Protein AF-A0AAW2CES1-F1 (afdb_monomer_lite)

Structure (mmCIF, N/CA/C/O backbone):
data_AF-A0AAW2CES1-F1
#
_entry.id   AF-A0AAW2CES1-F1
#
loop_
_atom_site.group_PDB
_atom_site.id
_atom_site.type_symbol
_atom_site.label_atom_id
_atom_site.label_alt_id
_atom_site.label_comp_id
_atom_site.label_asym_id
_atom_site.label_entity_id
_atom_site.label_seq_id
_atom_site.pdbx_PDB_ins_code
_atom_site.Cartn_x
_atom_site.Cartn_y
_atom_site.Cartn_z
_atom_site.occupancy
_atom_site.B_iso_or_equiv
_atom_site.auth_seq_id
_atom_site.auth_comp_id
_atom_site.auth_asym_id
_atom_site.auth_atom_id
_atom_site.pdbx_PDB_model_num
ATOM 1 N N . MET A 1 1 ? 0.140 12.835 -10.790 1.00 62.53 1 MET A N 1
ATOM 2 C CA . MET A 1 1 ? 0.140 11.503 -11.432 1.00 62.53 1 MET A CA 1
ATOM 3 C C . MET A 1 1 ? -1.268 10.937 -11.289 1.00 62.53 1 MET A C 1
ATOM 5 O O . MET A 1 1 ? -1.866 11.161 -10.243 1.00 62.53 1 MET A O 1
ATOM 9 N N . SER A 1 2 ? -1.849 10.349 -12.336 1.00 81.38 2 SER A N 1
ATOM 10 C CA . SER A 1 2 ? -3.253 9.909 -12.323 1.00 81.38 2 SER A CA 1
ATOM 11 C C . SER A 1 2 ? -3.355 8.472 -11.814 1.00 81.38 2 SER A C 1
ATOM 13 O O . SER A 1 2 ? -2.723 7.593 -12.393 1.00 81.38 2 SER A O 1
ATOM 15 N N . GLN A 1 3 ? -4.196 8.213 -10.804 1.00 78.56 3 GLN A N 1
ATOM 16 C CA . GLN A 1 3 ? -4.474 6.849 -10.311 1.00 78.56 3 GLN A CA 1
ATOM 17 C C . GLN A 1 3 ? -5.084 5.939 -11.394 1.00 78.56 3 GLN A C 1
ATOM 19 O O . GLN A 1 3 ? -5.048 4.720 -11.281 1.00 78.56 3 GLN A O 1
ATOM 24 N N . LYS A 1 4 ? -5.590 6.513 -12.496 1.00 80.94 4 LYS A N 1
ATOM 25 C CA . LYS A 1 4 ? -6.033 5.745 -13.670 1.00 80.94 4 LYS A CA 1
ATOM 26 C C . LYS A 1 4 ? -4.883 5.080 -14.427 1.00 80.94 4 LYS A C 1
ATOM 28 O O . LYS A 1 4 ? -5.121 4.130 -15.158 1.00 80.94 4 LYS A O 1
ATOM 33 N N . ILE A 1 5 ? -3.667 5.606 -14.293 1.00 81.94 5 ILE A N 1
ATOM 34 C CA . ILE A 1 5 ? -2.513 5.206 -15.105 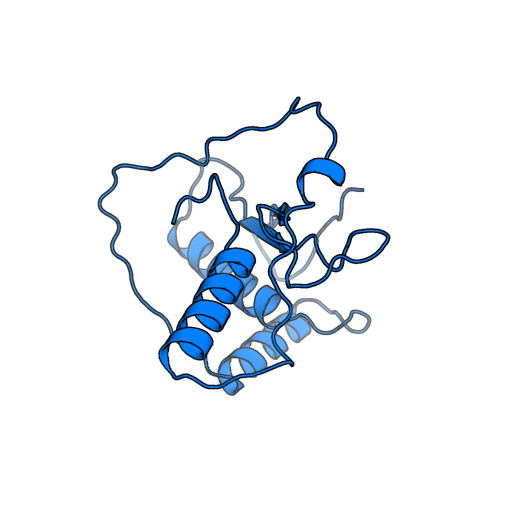1.00 81.94 5 ILE A CA 1
ATOM 35 C C . ILE A 1 5 ? -1.593 4.270 -14.323 1.00 81.94 5 ILE A C 1
ATOM 37 O O . ILE A 1 5 ? -1.067 3.321 -14.895 1.00 81.94 5 ILE A O 1
ATOM 41 N N . ALA A 1 6 ? -1.381 4.532 -13.034 1.00 88.62 6 ALA A N 1
ATOM 42 C CA . ALA A 1 6 ? -0.406 3.790 -12.251 1.00 88.62 6 ALA A CA 1
ATOM 43 C C . ALA A 1 6 ? -0.724 3.806 -10.754 1.00 88.62 6 ALA A C 1
ATOM 45 O O . ALA A 1 6 ? -1.205 4.808 -10.212 1.00 88.62 6 ALA A O 1
ATOM 46 N N . ASP A 1 7 ? -0.383 2.697 -10.096 1.00 90.44 7 ASP A N 1
ATOM 47 C CA . ASP A 1 7 ? -0.458 2.562 -8.649 1.00 90.44 7 ASP A CA 1
ATOM 48 C C . ASP A 1 7 ? 0.698 3.292 -7.942 1.00 90.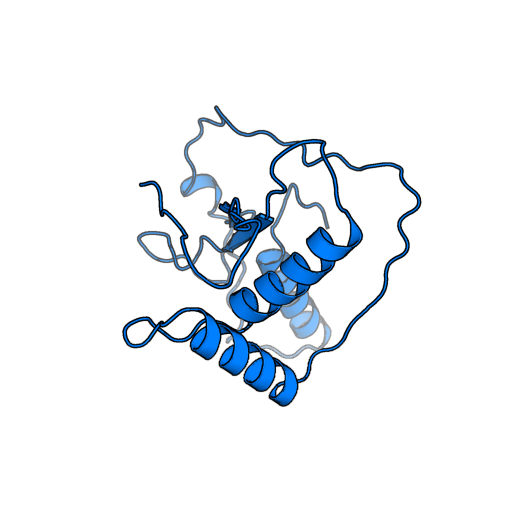44 7 ASP A C 1
ATOM 50 O O . ASP A 1 7 ? 1.619 3.839 -8.561 1.00 90.44 7 ASP A O 1
ATOM 54 N N . ALA A 1 8 ? 0.649 3.318 -6.608 1.00 91.06 8 ALA A N 1
ATOM 55 C CA . ALA A 1 8 ? 1.663 3.989 -5.800 1.00 91.06 8 ALA A CA 1
ATOM 56 C C . ALA A 1 8 ? 3.070 3.407 -6.017 1.00 91.06 8 ALA A C 1
ATOM 58 O O . ALA A 1 8 ? 4.040 4.161 -6.052 1.00 91.06 8 ALA A O 1
ATOM 59 N N . LEU A 1 9 ? 3.199 2.087 -6.202 1.00 91.75 9 LEU A N 1
ATOM 60 C CA . LEU A 1 9 ? 4.503 1.462 -6.425 1.00 91.75 9 LEU A CA 1
ATOM 61 C C . LEU A 1 9 ? 5.110 1.914 -7.759 1.00 91.75 9 LEU A C 1
ATOM 63 O O . LEU A 1 9 ? 6.267 2.325 -7.791 1.00 91.75 9 LEU A O 1
ATOM 67 N N . SER A 1 10 ? 4.314 1.932 -8.830 1.00 91.88 10 SER A N 1
ATOM 68 C CA . SER A 1 10 ? 4.725 2.435 -10.148 1.00 91.88 10 SER A CA 1
ATOM 69 C C . SER A 1 10 ? 5.161 3.901 -10.091 1.00 91.88 10 SER A C 1
ATOM 71 O O . SER A 1 10 ? 6.137 4.290 -10.733 1.00 91.88 10 SER A O 1
ATOM 73 N N . PHE A 1 11 ? 4.480 4.720 -9.282 1.00 91.88 11 PHE A N 1
ATOM 74 C CA . PHE A 1 11 ? 4.892 6.103 -9.040 1.00 91.88 11 PHE A CA 1
ATOM 75 C C . PHE A 1 11 ? 6.269 6.195 -8.374 1.00 91.88 11 PHE A C 1
ATOM 77 O O . PHE A 1 11 ? 7.105 6.988 -8.805 1.00 91.88 11 PHE A O 1
ATOM 84 N N . PHE A 1 12 ? 6.527 5.384 -7.344 1.00 91.06 12 PHE A N 1
ATOM 85 C CA . PHE A 1 12 ? 7.826 5.368 -6.671 1.00 91.06 12 PHE A CA 1
ATOM 86 C C . PHE A 1 12 ? 8.947 4.868 -7.581 1.00 91.06 12 PHE A C 1
ATOM 88 O O . PHE A 1 12 ? 10.036 5.439 -7.558 1.00 91.06 12 PHE A O 1
ATOM 95 N N . VAL A 1 13 ? 8.679 3.863 -8.419 1.00 90.81 13 VAL A N 1
ATOM 96 C CA . VAL A 1 13 ? 9.625 3.402 -9.447 1.00 90.81 13 VAL A CA 1
ATOM 97 C C . VAL A 1 13 ? 9.965 4.544 -10.405 1.00 90.81 13 VAL A C 1
ATOM 99 O O . VAL A 1 13 ? 11.143 4.824 -10.623 1.00 90.81 13 VAL A O 1
ATOM 102 N N . PHE A 1 14 ? 8.960 5.271 -10.900 1.00 90.62 14 PHE A N 1
ATOM 103 C CA . PHE A 1 14 ? 9.179 6.451 -11.739 1.00 90.62 14 PHE A CA 1
ATOM 104 C C . PHE A 1 14 ? 10.035 7.515 -11.037 1.00 90.62 14 PHE A C 1
ATOM 106 O O . PHE A 1 14 ? 11.005 7.995 -11.620 1.00 90.62 14 PHE A O 1
ATOM 113 N N . LEU A 1 15 ? 9.719 7.866 -9.785 1.00 91.56 15 LEU A N 1
ATOM 114 C CA . LEU A 1 15 ? 10.498 8.847 -9.022 1.00 91.56 15 LEU A CA 1
ATOM 115 C C . LEU A 1 15 ? 11.947 8.399 -8.814 1.00 91.56 15 LEU A C 1
ATOM 117 O O . LEU A 1 15 ? 12.853 9.224 -8.912 1.00 91.56 15 LEU A O 1
ATOM 121 N N . LYS A 1 16 ? 12.167 7.106 -8.553 1.00 89.56 16 LYS A N 1
ATOM 122 C CA . LYS A 1 16 ? 13.506 6.530 -8.399 1.00 89.56 16 LYS A CA 1
ATOM 123 C C . LYS A 1 16 ? 14.311 6.677 -9.692 1.00 89.56 16 LYS A C 1
ATOM 125 O O . LYS A 1 16 ? 15.420 7.200 -9.650 1.00 89.56 16 LYS A O 1
ATOM 130 N N . ILE A 1 17 ? 13.736 6.282 -10.831 1.00 89.25 17 ILE A N 1
ATOM 131 C CA . ILE A 1 17 ? 14.374 6.411 -12.152 1.00 89.25 17 ILE A CA 1
ATOM 132 C C . ILE A 1 17 ? 14.665 7.878 -12.467 1.00 89.25 17 ILE A C 1
ATOM 134 O O . ILE A 1 17 ? 15.766 8.214 -12.902 1.00 89.25 17 ILE A O 1
ATOM 138 N N . TRP A 1 18 ? 13.691 8.758 -12.226 1.00 90.88 18 TRP A N 1
ATOM 139 C CA . TRP A 1 18 ? 13.841 10.188 -12.465 1.00 90.88 18 TRP A CA 1
ATOM 140 C C . TRP A 1 18 ? 14.993 10.771 -11.647 1.00 90.88 18 TRP A C 1
ATOM 142 O O . TRP A 1 18 ? 15.874 11.402 -12.223 1.00 90.88 18 TRP A O 1
ATOM 152 N N . ALA A 1 19 ? 15.042 10.493 -10.341 1.00 91.31 19 ALA A N 1
ATOM 153 C CA . ALA A 1 19 ? 16.116 10.959 -9.471 1.00 91.31 19 ALA A CA 1
ATOM 154 C C . ALA A 1 19 ? 17.489 10.505 -9.989 1.00 91.31 19 ALA A C 1
ATOM 156 O O . ALA A 1 19 ? 18.367 11.331 -10.229 1.00 91.31 19 ALA A O 1
ATOM 157 N N . VAL A 1 20 ? 17.656 9.209 -10.246 1.00 89.38 20 VAL A N 1
ATOM 158 C CA . VAL A 1 20 ? 18.924 8.638 -10.724 1.00 89.38 20 VAL A CA 1
ATOM 159 C C . VAL A 1 20 ? 19.362 9.256 -12.052 1.00 89.38 20 VAL A C 1
ATOM 161 O O . VAL A 1 20 ? 20.508 9.690 -12.180 1.00 89.38 20 VAL A O 1
ATOM 164 N N . THR A 1 21 ? 18.424 9.410 -12.990 1.00 88.44 21 THR A N 1
ATOM 165 C CA . THR A 1 21 ? 18.673 10.065 -14.282 1.00 88.44 21 THR A CA 1
ATOM 166 C C . THR A 1 21 ? 19.122 11.514 -14.090 1.00 88.44 21 THR A C 1
ATOM 168 O O . THR A 1 21 ? 20.088 11.948 -14.713 1.00 88.44 21 THR A O 1
ATOM 171 N N . THR A 1 22 ? 18.460 12.270 -13.207 1.00 91.25 22 THR A N 1
ATOM 172 C CA . THR A 1 22 ? 18.806 13.681 -12.962 1.00 91.25 22 THR A CA 1
ATOM 173 C C . THR A 1 22 ? 20.159 13.869 -12.286 1.00 91.25 22 THR A C 1
ATOM 175 O O . THR A 1 22 ? 20.828 14.865 -12.549 1.00 91.25 22 THR A O 1
ATOM 178 N N . PHE A 1 23 ? 20.586 12.922 -11.449 1.00 89.00 23 PHE A N 1
ATOM 179 C CA . PHE A 1 23 ? 21.884 12.983 -10.776 1.00 89.00 23 PHE A CA 1
ATOM 180 C C . PHE A 1 23 ? 23.038 12.428 -11.623 1.00 89.00 23 PHE A C 1
ATOM 182 O O . PHE A 1 23 ? 24.182 12.484 -11.180 1.00 89.00 23 PHE A O 1
ATOM 189 N N . GLY A 1 24 ? 22.769 11.898 -12.823 1.00 82.62 24 GLY A N 1
ATOM 190 C CA . GLY A 1 24 ? 23.799 11.296 -13.678 1.00 82.62 24 GLY A CA 1
ATOM 191 C C . GLY A 1 24 ? 24.458 10.064 -13.050 1.00 82.62 24 GLY A C 1
ATOM 192 O O . GLY A 1 24 ? 25.557 9.677 -13.444 1.00 82.62 24 GLY A O 1
ATOM 193 N N . LEU A 1 25 ? 23.796 9.462 -12.060 1.00 75.88 25 LEU A N 1
ATOM 194 C CA . LEU A 1 25 ? 24.209 8.216 -11.439 1.00 75.88 25 LEU A CA 1
ATOM 195 C C . LEU A 1 25 ? 23.823 7.115 -12.428 1.00 75.88 25 LEU A C 1
ATOM 197 O O . LEU A 1 25 ? 22.705 6.628 -12.392 1.00 75.88 25 LEU A O 1
ATOM 201 N N . GLY A 1 26 ? 24.680 6.790 -13.394 1.00 66.69 26 GLY A N 1
ATOM 202 C CA . GLY A 1 26 ? 24.454 5.620 -14.243 1.00 66.69 26 GLY A CA 1
ATOM 203 C C . GLY A 1 26 ? 24.380 4.384 -13.349 1.00 66.69 26 GLY A C 1
ATOM 204 O O . GLY A 1 26 ? 25.407 3.939 -12.846 1.00 66.69 26 GLY A O 1
ATOM 205 N N . ASP A 1 27 ? 23.170 3.903 -13.081 1.00 68.38 27 ASP A N 1
ATOM 206 C CA . ASP A 1 27 ? 22.925 2.769 -12.200 1.00 68.38 27 ASP A CA 1
ATOM 207 C C . ASP A 1 27 ? 22.236 1.657 -12.989 1.00 68.38 27 ASP A C 1
ATOM 209 O O . ASP A 1 27 ? 21.012 1.632 -13.136 1.00 68.38 27 ASP A O 1
ATOM 213 N N . ASP A 1 28 ? 23.052 0.724 -13.482 1.00 68.81 28 ASP A N 1
ATOM 214 C CA . ASP A 1 28 ? 22.607 -0.472 -14.203 1.00 68.81 28 ASP A CA 1
ATOM 215 C C . ASP A 1 28 ? 21.769 -1.417 -13.317 1.00 68.81 28 ASP A C 1
ATOM 217 O O . ASP A 1 28 ? 21.171 -2.368 -13.819 1.00 68.81 28 ASP A O 1
ATOM 221 N N . SER A 1 29 ? 21.691 -1.173 -11.998 1.00 71.50 29 SER A N 1
ATOM 222 C CA . SER A 1 29 ? 20.835 -1.942 -11.087 1.00 71.50 29 SER A CA 1
ATOM 223 C C . SER A 1 29 ? 19.365 -1.510 -11.110 1.00 71.50 29 SER A C 1
ATOM 225 O O . SER A 1 29 ? 18.511 -2.195 -10.537 1.00 71.50 29 SER A O 1
ATOM 227 N N . ILE A 1 30 ? 19.031 -0.389 -11.763 1.00 74.19 30 ILE A N 1
ATOM 228 C CA . ILE A 1 30 ? 17.642 0.057 -11.886 1.00 74.19 30 ILE A CA 1
ATOM 229 C C . ILE A 1 30 ? 17.002 -0.590 -13.102 1.00 74.19 30 ILE A C 1
ATOM 231 O O . ILE A 1 30 ? 17.200 -0.181 -14.244 1.00 74.19 30 ILE A O 1
ATOM 235 N N . GLU A 1 31 ? 16.158 -1.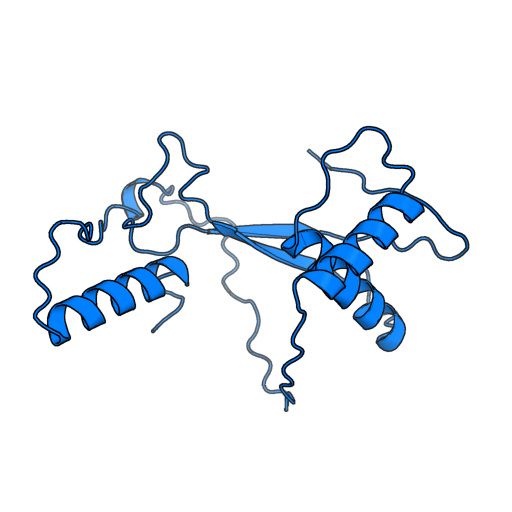579 -12.829 1.00 80.94 31 GLU A N 1
ATOM 236 C CA . GLU A 1 31 ? 15.307 -2.177 -13.846 1.00 80.94 31 GLU A CA 1
ATOM 237 C C . GLU A 1 31 ? 14.421 -1.124 -14.521 1.00 80.94 31 GLU A C 1
ATOM 239 O O . GLU A 1 31 ? 13.733 -0.329 -13.870 1.00 80.94 31 GLU A O 1
ATOM 244 N N . SER A 1 32 ? 14.414 -1.154 -15.853 1.00 84.00 32 SER A N 1
ATOM 245 C CA . SER A 1 32 ? 13.530 -0.318 -16.659 1.00 84.00 32 SER A CA 1
ATOM 246 C C . SER A 1 32 ? 12.063 -0.704 -16.439 1.00 84.00 32 SER A C 1
ATOM 248 O O . SER A 1 32 ? 11.761 -1.890 -16.284 1.00 84.00 32 SER A O 1
ATOM 250 N N . PRO A 1 33 ? 11.134 0.270 -16.444 1.00 88.56 33 PRO A N 1
ATOM 251 C CA . PRO A 1 33 ? 9.727 -0.007 -16.221 1.00 88.56 33 PRO A CA 1
ATOM 252 C C . PRO A 1 33 ? 9.169 -0.869 -17.359 1.00 88.56 33 PRO A C 1
ATOM 254 O O . PRO A 1 33 ? 9.367 -0.563 -18.535 1.00 88.56 33 PRO A O 1
ATOM 257 N N . GLN A 1 34 ? 8.460 -1.938 -17.001 1.00 90.31 34 GLN A N 1
ATOM 258 C CA . GLN A 1 34 ? 7.856 -2.879 -17.946 1.00 90.31 34 GLN A CA 1
ATOM 259 C C . GLN A 1 34 ? 6.372 -2.556 -18.127 1.00 90.31 34 GLN A C 1
ATOM 261 O O . GLN A 1 34 ? 5.635 -2.460 -17.148 1.00 90.31 34 GLN A O 1
ATOM 266 N N . PHE A 1 35 ? 5.910 -2.415 -19.369 1.00 88.62 35 PHE A N 1
ATOM 267 C CA . PHE A 1 35 ? 4.545 -1.972 -19.691 1.00 88.62 35 PHE A CA 1
ATOM 268 C C . PHE A 1 35 ? 3.633 -3.119 -20.152 1.00 88.62 35 PHE A C 1
ATOM 270 O O . PHE A 1 35 ? 2.763 -2.935 -20.997 1.00 88.62 35 PHE A O 1
ATOM 277 N N . GLU A 1 36 ? 3.805 -4.304 -19.567 1.00 84.94 36 GLU A N 1
ATOM 278 C CA . GLU A 1 36 ? 3.094 -5.526 -19.971 1.00 84.94 36 GLU A CA 1
ATOM 279 C C . GLU A 1 36 ? 1.844 -5.816 -19.124 1.00 84.94 36 GLU A C 1
ATOM 281 O O . GLU A 1 36 ? 1.215 -6.862 -19.268 1.00 84.94 36 GLU A O 1
ATOM 286 N N . ALA A 1 37 ? 1.426 -4.887 -18.254 1.00 80.94 37 ALA A N 1
ATOM 287 C CA . ALA A 1 37 ? 0.306 -5.093 -17.330 1.00 80.94 37 ALA A CA 1
ATOM 288 C C . ALA A 1 37 ? -1.014 -5.470 -18.030 1.00 80.94 37 ALA A C 1
ATOM 290 O O . ALA A 1 37 ? -1.810 -6.232 -17.488 1.00 80.94 37 ALA A O 1
ATOM 291 N N . ALA A 1 38 ? -1.236 -4.978 -19.253 1.00 81.19 38 ALA A N 1
ATOM 292 C CA . ALA A 1 38 ? -2.427 -5.292 -20.043 1.00 81.19 38 ALA A CA 1
ATOM 293 C C . ALA A 1 38 ? -2.510 -6.769 -20.472 1.00 81.19 38 ALA A C 1
ATOM 295 O O . ALA A 1 38 ? -3.591 -7.238 -20.816 1.00 81.19 38 ALA A O 1
ATOM 296 N N . THR A 1 39 ? -1.390 -7.499 -20.456 1.00 83.56 39 THR A N 1
ATOM 297 C CA . THR A 1 39 ? -1.355 -8.941 -20.755 1.00 83.56 39 THR A CA 1
ATOM 298 C C . THR A 1 39 ? -1.804 -9.797 -19.570 1.00 83.56 39 THR A C 1
ATOM 300 O O . THR A 1 39 ? -2.194 -10.946 -19.762 1.00 83.56 39 THR A O 1
ATOM 303 N N . LEU A 1 40 ? -1.776 -9.235 -18.356 1.00 80.75 40 LEU A N 1
ATOM 304 C CA . LEU A 1 40 ? -2.019 -9.960 -17.107 1.00 80.75 40 LEU A CA 1
ATOM 305 C C . LEU A 1 40 ? -3.492 -9.982 -16.699 1.00 80.75 40 LEU A C 1
ATOM 307 O O . LEU A 1 40 ? -3.915 -10.890 -15.987 1.00 80.75 40 LEU A O 1
ATOM 311 N N . PHE A 1 41 ? -4.267 -8.979 -17.112 1.00 77.69 41 PHE A N 1
ATOM 312 C CA . PHE A 1 41 ? -5.660 -8.847 -16.704 1.00 77.69 41 PHE A CA 1
ATOM 313 C C . PHE A 1 41 ? -6.616 -9.237 -17.832 1.00 77.69 41 PHE A C 1
ATOM 315 O O . PHE A 1 41 ? -6.372 -8.913 -18.999 1.00 77.69 41 PHE A O 1
ATOM 322 N N . PRO A 1 42 ? -7.728 -9.917 -17.504 1.00 73.19 42 PRO A N 1
ATOM 323 C CA . PRO A 1 42 ? -8.761 -10.206 -18.481 1.00 73.19 42 PRO A CA 1
ATOM 324 C C . PRO A 1 42 ? -9.326 -8.903 -19.059 1.00 73.19 42 PRO A C 1
ATOM 326 O O . PRO A 1 42 ? -9.406 -7.876 -18.391 1.00 73.19 42 PRO A O 1
ATOM 329 N N . LYS A 1 43 ? -9.746 -8.955 -20.326 1.00 72.25 43 LYS A N 1
ATOM 330 C CA . LYS A 1 43 ? -10.370 -7.808 -21.010 1.00 72.25 43 LYS A CA 1
ATOM 331 C C . LYS A 1 43 ? -11.776 -7.497 -20.493 1.00 72.25 43 LYS A C 1
ATOM 333 O O . LYS A 1 43 ? -12.310 -6.438 -20.812 1.00 72.25 43 LYS A O 1
ATOM 338 N N . ASP A 1 44 ? -12.377 -8.423 -19.750 1.00 76.38 44 ASP A N 1
ATOM 339 C CA . ASP A 1 44 ? -13.668 -8.207 -19.117 1.00 76.38 44 ASP A CA 1
ATOM 340 C C . ASP A 1 44 ? -13.496 -7.380 -17.837 1.00 76.38 44 ASP A C 1
ATOM 342 O O . ASP A 1 44 ? -12.757 -7.758 -16.931 1.00 76.38 44 ASP A O 1
ATOM 346 N N . LEU A 1 45 ? -14.178 -6.237 -17.795 1.00 67.38 45 LEU A N 1
ATOM 347 C CA . LEU A 1 45 ? -14.198 -5.305 -16.667 1.00 67.38 45 LEU A CA 1
ATOM 348 C C . LEU A 1 45 ? -15.511 -5.405 -15.875 1.00 67.38 45 LEU A C 1
ATOM 350 O O . LEU A 1 45 ? -15.827 -4.507 -15.088 1.00 67.38 45 LEU A O 1
ATOM 354 N N . SER A 1 46 ? -16.309 -6.453 -16.102 1.00 68.38 46 SER A N 1
ATOM 355 C CA . SER A 1 46 ? -17.524 -6.704 -15.334 1.00 68.38 46 SER A CA 1
ATOM 356 C C . SER A 1 46 ? -17.196 -6.755 -13.831 1.00 68.38 46 SER A C 1
ATOM 358 O O . SER A 1 46 ? -16.305 -7.468 -13.379 1.00 68.38 46 SER A O 1
ATOM 360 N N . GLY A 1 47 ? -17.859 -5.901 -13.043 1.00 61.53 47 GLY A N 1
ATOM 361 C CA . GLY A 1 47 ? -17.597 -5.751 -11.604 1.00 61.53 47 GLY A CA 1
ATOM 362 C C . GLY A 1 47 ? -16.581 -4.667 -11.213 1.00 61.53 47 GLY A C 1
ATOM 363 O O . GLY A 1 47 ? -16.410 -4.417 -10.021 1.00 61.53 47 GLY A O 1
ATOM 364 N N . TYR A 1 48 ? -15.952 -3.966 -12.166 1.00 64.75 48 TYR A N 1
ATOM 365 C CA . TYR A 1 48 ? -15.141 -2.786 -11.848 1.00 64.75 48 TYR A CA 1
ATOM 366 C C . TYR A 1 48 ? -16.037 -1.615 -11.421 1.00 64.75 48 TYR A C 1
ATOM 368 O O . TYR A 1 48 ? -16.692 -0.977 -12.246 1.00 64.75 48 TYR A O 1
ATOM 376 N N . VAL A 1 49 ? -16.055 -1.322 -10.121 1.00 58.94 49 VAL A N 1
ATOM 377 C CA . VAL A 1 49 ? -16.711 -0.133 -9.564 1.00 58.94 49 VAL A CA 1
ATOM 378 C C . VAL A 1 49 ? -15.641 0.955 -9.411 1.00 58.94 49 VAL A C 1
ATOM 380 O O . VAL A 1 49 ? -14.781 0.825 -8.541 1.00 58.94 49 VAL A O 1
ATOM 383 N N . PRO A 1 50 ? -15.631 2.016 -10.242 1.00 56.94 50 PRO A N 1
ATOM 384 C CA . PRO A 1 50 ? -14.522 2.973 -10.270 1.00 56.94 50 PRO A CA 1
ATOM 385 C C . PRO A 1 50 ? -14.568 3.991 -9.132 1.00 56.94 50 PRO A C 1
ATOM 387 O O . PRO A 1 50 ? -13.661 4.817 -9.024 1.00 56.94 50 PRO A O 1
ATOM 390 N N . ASP A 1 51 ? -15.657 4.021 -8.365 1.00 59.41 51 ASP A N 1
ATOM 391 C CA . ASP A 1 51 ? -15.996 5.191 -7.576 1.00 59.41 51 ASP A CA 1
ATOM 392 C C . ASP A 1 51 ? -15.806 4.939 -6.085 1.00 59.41 51 ASP A C 1
ATOM 394 O O . ASP A 1 51 ? -16.642 4.339 -5.415 1.00 59.41 51 ASP A O 1
ATOM 398 N N . PHE A 1 52 ? -14.680 5.432 -5.577 1.00 61.38 52 PHE A N 1
ATOM 399 C CA . PHE A 1 52 ? -14.466 5.608 -4.143 1.00 61.38 52 PHE A CA 1
ATOM 400 C C . PHE A 1 52 ? -14.964 6.963 -3.637 1.00 61.38 52 PHE A C 1
ATOM 402 O O . PHE A 1 52 ? -14.698 7.284 -2.488 1.00 61.38 52 PHE A O 1
ATOM 409 N N . GLY A 1 53 ? -15.688 7.735 -4.461 1.00 57.56 53 GLY A N 1
ATOM 410 C CA . GLY A 1 53 ? -16.357 8.971 -4.076 1.00 57.56 53 GLY A CA 1
ATOM 411 C C . GLY A 1 53 ? -15.392 10.023 -3.539 1.00 57.56 53 GLY A C 1
ATOM 412 O O . GLY A 1 53 ? -15.008 10.009 -2.375 1.00 57.56 53 GLY A O 1
ATOM 413 N N . ILE A 1 54 ? -15.031 11.014 -4.354 1.00 61.59 54 ILE A N 1
ATOM 414 C CA . ILE A 1 54 ? -14.373 12.205 -3.802 1.00 61.59 54 ILE A CA 1
ATOM 415 C C . ILE A 1 54 ? -15.440 13.002 -3.048 1.00 61.59 54 ILE A C 1
ATOM 417 O O . ILE A 1 54 ? -16.253 13.696 -3.668 1.00 61.59 54 ILE A O 1
ATOM 421 N N . THR A 1 55 ? -15.450 12.913 -1.718 1.00 69.81 55 THR A N 1
ATOM 422 C CA . THR A 1 55 ? -16.300 13.778 -0.899 1.00 69.81 55 THR A CA 1
ATOM 423 C C . THR A 1 55 ? -15.748 15.202 -0.950 1.00 69.81 55 THR A C 1
ATOM 425 O O . THR A 1 55 ? -14.543 15.442 -0.868 1.00 69.81 55 THR A O 1
ATOM 428 N N . LYS A 1 56 ? -16.630 16.189 -1.136 1.00 72.44 56 LYS A N 1
ATOM 429 C CA . LYS A 1 56 ? -16.266 17.621 -1.130 1.00 72.44 56 LYS A CA 1
ATOM 430 C C . LYS A 1 56 ? -16.283 18.206 0.283 1.00 72.44 56 LYS A C 1
ATOM 432 O O . LYS A 1 56 ? -16.594 19.378 0.479 1.00 72.44 56 LYS A O 1
ATOM 437 N N . GLU A 1 57 ? -16.012 17.368 1.269 1.00 81.69 57 GLU A N 1
ATOM 438 C CA . GLU A 1 57 ? -16.059 17.738 2.673 1.00 81.69 57 GLU A CA 1
ATOM 439 C C . GLU A 1 57 ? -14.778 18.466 3.072 1.00 81.69 57 GLU A C 1
ATOM 441 O O . GLU A 1 57 ? -13.702 18.255 2.509 1.00 81.69 57 GLU A O 1
ATOM 446 N N . ASN A 1 58 ? -14.891 19.349 4.061 1.00 85.31 58 ASN A N 1
ATOM 447 C CA . ASN A 1 58 ? -13.726 20.027 4.604 1.00 85.31 58 ASN A CA 1
ATOM 448 C C . ASN A 1 58 ? -13.001 19.085 5.576 1.00 85.31 58 ASN A C 1
ATOM 450 O O . ASN A 1 58 ? -13.364 18.984 6.747 1.00 85.31 58 ASN A O 1
ATOM 454 N N . ILE A 1 59 ? -12.001 18.364 5.069 1.00 84.31 59 ILE A N 1
ATOM 455 C CA . ILE A 1 59 ? -11.248 17.363 5.829 1.00 84.31 59 ILE A CA 1
ATOM 456 C C . ILE A 1 59 ? -10.010 18.009 6.460 1.00 84.31 59 ILE A C 1
ATOM 458 O O . ILE A 1 59 ? -9.127 18.518 5.768 1.00 84.31 59 ILE A O 1
ATOM 462 N N . ILE A 1 60 ? -9.894 17.922 7.788 1.00 89.94 60 ILE A N 1
ATOM 463 C CA . ILE A 1 60 ? -8.661 18.281 8.500 1.00 89.94 60 ILE A CA 1
ATOM 464 C C . ILE A 1 60 ? -7.724 17.074 8.493 1.00 89.94 60 ILE A C 1
ATOM 466 O O . ILE A 1 60 ? -8.015 16.042 9.094 1.00 89.94 60 ILE A O 1
ATOM 470 N N . THR A 1 61 ? -6.557 17.221 7.867 1.00 90.69 61 THR A N 1
ATOM 471 C CA . THR A 1 61 ? -5.525 16.176 7.864 1.00 90.69 61 THR A CA 1
ATOM 472 C C . THR A 1 61 ? -4.554 16.379 9.028 1.00 90.69 61 THR A C 1
ATOM 474 O O . THR A 1 61 ? -3.979 17.456 9.185 1.00 90.69 61 THR A O 1
ATOM 477 N N . LYS A 1 62 ? -4.336 15.336 9.837 1.00 92.50 62 LYS A N 1
ATOM 478 C CA . LYS A 1 62 ? -3.322 15.302 10.907 1.00 92.50 62 LYS A CA 1
ATOM 479 C C . LYS A 1 62 ? -2.377 14.121 10.701 1.00 92.50 62 LYS A C 1
ATOM 481 O O . LYS A 1 62 ? -2.798 13.064 10.244 1.00 92.50 62 LYS A O 1
ATOM 486 N N . ARG A 1 63 ? -1.103 14.297 11.064 1.00 94.50 63 ARG A N 1
ATOM 487 C CA . ARG A 1 63 ? -0.082 13.243 10.999 1.00 94.50 63 ARG A CA 1
ATOM 488 C C . ARG A 1 63 ? 0.233 12.725 12.398 1.00 94.50 63 ARG A C 1
ATOM 490 O O . ARG A 1 63 ? 0.680 13.494 13.244 1.00 94.50 63 ARG A O 1
ATOM 497 N N . TYR A 1 64 ? 0.054 11.424 12.596 1.00 93.25 64 TYR A N 1
ATOM 498 C CA . TYR A 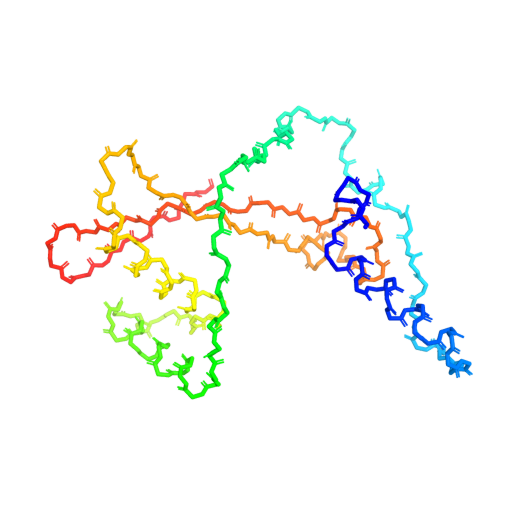1 64 ? 0.463 10.698 13.797 1.00 93.25 64 TYR A CA 1
ATOM 499 C C . TYR A 1 64 ? 1.681 9.838 13.458 1.00 93.25 64 TYR A C 1
ATOM 501 O O . TYR A 1 64 ? 1.691 9.163 12.430 1.00 93.25 64 TYR A O 1
ATOM 509 N N . VAL A 1 65 ? 2.723 9.899 14.285 1.00 94.81 65 VAL A N 1
ATOM 510 C CA . VAL A 1 65 ? 3.972 9.154 14.076 1.00 94.81 65 VAL A CA 1
ATOM 511 C C . VAL A 1 65 ? 4.058 8.058 15.129 1.00 94.81 65 VAL A C 1
ATOM 513 O O . VAL A 1 65 ? 3.923 8.338 16.317 1.00 94.81 65 VAL A O 1
ATOM 516 N N . PHE A 1 66 ? 4.278 6.825 14.677 1.00 94.31 66 PHE A N 1
ATOM 517 C CA . PHE A 1 66 ? 4.441 5.650 15.525 1.00 94.31 66 PHE A CA 1
ATOM 518 C C . PHE A 1 66 ? 5.862 5.130 15.348 1.00 94.31 66 PHE A C 1
ATOM 520 O O . PHE A 1 66 ? 6.259 4.797 14.232 1.00 94.31 66 PHE A O 1
ATOM 527 N N . ASP A 1 67 ? 6.635 5.103 16.429 1.00 95.50 67 ASP A N 1
ATOM 528 C CA . ASP A 1 67 ? 7.970 4.516 16.412 1.00 95.50 67 ASP A CA 1
ATOM 529 C C . ASP A 1 67 ? 7.914 2.987 16.559 1.00 95.50 67 ASP A C 1
ATOM 531 O O . ASP A 1 67 ? 6.870 2.398 16.857 1.00 95.50 67 ASP A O 1
ATOM 535 N N . ALA A 1 68 ? 9.056 2.336 16.331 1.00 94.00 68 ALA A N 1
ATOM 536 C CA . ALA A 1 68 ? 9.158 0.884 16.408 1.00 94.00 68 ALA A CA 1
ATOM 537 C C . ALA A 1 68 ? 8.775 0.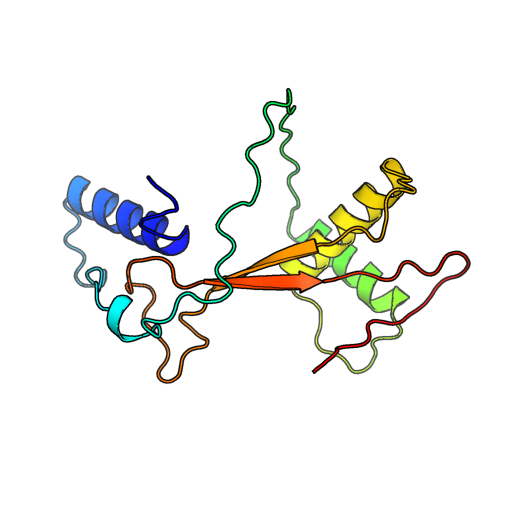351 17.799 1.00 94.00 68 ALA A C 1
ATOM 539 O O . ALA A 1 68 ? 8.029 -0.619 17.892 1.00 94.00 68 ALA A O 1
ATOM 540 N N . SER A 1 69 ? 9.212 1.007 18.880 1.00 94.56 69 SER A N 1
ATOM 541 C CA . SER A 1 69 ? 8.886 0.586 20.250 1.00 94.56 69 SER A CA 1
ATOM 542 C C . SER A 1 69 ? 7.389 0.641 20.557 1.00 94.56 69 SER A C 1
ATOM 544 O O . SER A 1 69 ? 6.851 -0.250 21.218 1.00 94.56 69 SER A O 1
ATOM 546 N N . MET A 1 70 ? 6.689 1.659 20.058 1.00 93.88 70 MET A N 1
ATOM 547 C CA . MET A 1 70 ? 5.252 1.801 20.230 1.00 93.88 70 MET A CA 1
ATOM 548 C C . MET A 1 70 ? 4.503 0.753 19.414 1.00 93.88 70 MET A C 1
ATOM 550 O O . MET A 1 70 ? 3.549 0.176 19.926 1.00 93.88 70 MET A O 1
ATOM 554 N N . ILE A 1 71 ? 4.956 0.449 18.193 1.00 93.19 71 ILE A N 1
ATOM 555 C CA . ILE A 1 71 ? 4.390 -0.642 17.386 1.00 93.19 71 ILE A CA 1
ATOM 556 C C . ILE A 1 71 ? 4.540 -1.980 18.114 1.00 93.19 71 ILE A C 1
ATOM 558 O O . ILE A 1 71 ? 3.560 -2.710 18.217 1.00 93.19 71 ILE A O 1
ATOM 562 N N . GLU A 1 72 ? 5.709 -2.280 18.684 1.00 91.62 72 GLU A N 1
ATOM 563 C CA . GLU A 1 72 ? 5.912 -3.518 19.450 1.00 91.62 72 GLU A CA 1
ATOM 564 C C . GLU A 1 72 ? 5.047 -3.570 20.718 1.00 91.62 72 GLU A C 1
ATOM 566 O O . GLU A 1 72 ? 4.468 -4.605 21.041 1.00 91.62 72 GLU A O 1
ATOM 571 N N . THR A 1 73 ? 4.857 -2.433 21.391 1.00 91.50 73 THR A N 1
ATOM 572 C CA . THR A 1 73 ? 3.947 -2.343 22.545 1.00 91.50 73 THR A CA 1
ATOM 573 C C . THR A 1 73 ? 2.492 -2.591 22.143 1.00 91.50 73 THR A C 1
ATOM 575 O O . THR A 1 73 ? 1.750 -3.262 22.860 1.00 91.50 73 THR A O 1
ATOM 578 N N . LEU A 1 74 ? 2.054 -2.039 21.008 1.00 90.69 74 LEU A N 1
ATOM 579 C CA . LEU A 1 74 ? 0.712 -2.277 20.472 1.00 90.69 74 LEU A CA 1
ATOM 580 C C . LEU A 1 74 ? 0.535 -3.738 20.058 1.00 90.69 74 LEU A C 1
ATOM 582 O O . LEU A 1 74 ? -0.503 -4.332 20.335 1.00 90.69 74 LEU A O 1
ATOM 586 N N . ARG A 1 75 ? 1.566 -4.325 19.453 1.00 87.62 75 ARG A N 1
ATOM 587 C CA . ARG A 1 75 ? 1.583 -5.717 19.015 1.00 87.62 75 ARG A CA 1
ATOM 588 C C . ARG A 1 75 ? 1.416 -6.680 20.187 1.00 87.62 75 ARG A C 1
ATOM 590 O O . ARG A 1 75 ? 0.592 -7.582 20.094 1.00 87.62 75 ARG A O 1
ATOM 597 N N . ALA A 1 76 ? 2.142 -6.465 21.287 1.00 85.88 76 ALA A N 1
ATOM 598 C CA . ALA A 1 76 ? 2.013 -7.278 22.499 1.00 85.88 76 ALA A CA 1
ATOM 599 C C . ALA A 1 76 ? 0.569 -7.278 23.027 1.00 85.88 76 ALA A C 1
ATOM 601 O O . ALA A 1 76 ? -0.016 -8.333 23.243 1.00 85.88 76 ALA A O 1
ATOM 602 N N . LYS A 1 77 ? -0.064 -6.098 23.084 1.00 82.19 77 LYS A N 1
ATOM 603 C CA . LYS A 1 77 ? -1.466 -5.967 23.512 1.00 82.19 77 LYS A CA 1
ATOM 604 C C . LYS A 1 77 ? -2.454 -6.696 22.601 1.00 82.19 77 LYS A C 1
ATOM 606 O O . LYS A 1 77 ? -3.503 -7.107 23.080 1.00 82.19 77 LYS A O 1
ATOM 611 N N . CYS A 1 78 ? -2.173 -6.827 21.306 1.00 71.94 78 CYS A N 1
ATOM 612 C CA . CYS A 1 78 ? -3.020 -7.618 20.410 1.00 71.94 78 CYS A CA 1
ATOM 613 C C . CYS A 1 78 ? -2.895 -9.121 20.698 1.00 71.94 78 CYS A C 1
ATOM 615 O O . CYS A 1 78 ? -3.909 -9.805 20.764 1.00 71.94 78 CYS A O 1
ATOM 617 N N . VAL A 1 79 ? -1.674 -9.621 20.916 1.00 69.69 79 VAL A N 1
ATOM 618 C CA . VAL A 1 79 ? -1.420 -11.047 21.190 1.00 69.69 79 VAL A CA 1
ATOM 619 C C . VAL A 1 79 ? -2.033 -11.478 22.525 1.00 69.69 79 VAL A C 1
ATOM 621 O O . VAL A 1 79 ? -2.683 -12.521 22.585 1.00 69.69 79 VAL A O 1
ATOM 624 N N . ASP A 1 80 ? -1.897 -10.644 23.558 1.00 61.06 80 ASP A N 1
ATOM 625 C CA . ASP A 1 80 ? -2.410 -10.933 24.903 1.00 61.06 80 ASP A CA 1
ATOM 626 C C . ASP A 1 80 ? -3.950 -11.004 24.945 1.00 61.06 80 ASP A C 1
ATOM 628 O O . ASP A 1 80 ? -4.513 -11.787 25.705 1.00 61.06 80 ASP A O 1
ATOM 632 N N . ASN A 1 81 ? -4.642 -10.221 24.107 1.00 57.38 81 ASN A N 1
ATOM 633 C CA . ASN A 1 81 ? -6.109 -10.152 24.085 1.00 57.38 81 ASN A CA 1
ATOM 634 C C . ASN A 1 81 ? -6.781 -11.238 23.224 1.00 57.38 81 ASN A C 1
ATOM 636 O O . ASN A 1 81 ? -7.981 -11.470 23.369 1.00 57.38 81 ASN A O 1
ATOM 640 N N . GLU A 1 82 ? -6.055 -11.887 22.308 1.00 56.91 82 GLU A N 1
ATOM 641 C CA . GLU A 1 82 ? -6.653 -12.814 21.333 1.00 56.91 82 GLU A CA 1
ATOM 642 C C . GLU A 1 82 ? -6.425 -14.301 21.641 1.00 56.91 82 GLU A C 1
ATOM 644 O O . GLU A 1 82 ? -6.917 -15.152 20.900 1.00 56.91 82 GLU A O 1
ATOM 649 N N . GLY A 1 83 ? -5.724 -14.648 22.730 1.00 52.81 83 GLY A N 1
ATOM 650 C CA . GLY A 1 83 ? -5.432 -16.054 23.057 1.00 52.81 83 GLY A CA 1
ATOM 651 C C . GLY A 1 83 ? -4.698 -16.766 21.914 1.00 52.81 83 GLY A C 1
ATOM 652 O O . GLY A 1 83 ? -4.900 -17.952 21.653 1.00 52.81 83 GLY A O 1
ATOM 653 N N . LEU A 1 84 ? -3.890 -16.001 21.180 1.00 56.03 84 LEU A N 1
ATOM 654 C CA . LEU A 1 84 ? -3.323 -16.351 19.887 1.00 56.03 84 LEU A CA 1
ATOM 655 C C . LEU A 1 84 ? -2.053 -17.203 20.041 1.00 56.03 84 LEU A C 1
ATOM 657 O O . LEU A 1 84 ? -1.063 -16.965 19.356 1.00 56.03 84 LEU A O 1
ATOM 661 N N . GLU A 1 85 ? -2.046 -18.190 20.941 1.00 53.97 85 GLU A N 1
ATOM 662 C CA . GLU A 1 85 ? -0.836 -18.974 21.253 1.00 53.97 85 GLU A CA 1
ATOM 663 C C . GLU A 1 85 ? -0.294 -19.775 20.053 1.00 53.97 85 GLU A C 1
ATOM 665 O O . GLU A 1 85 ? 0.839 -20.242 20.088 1.00 53.97 85 GLU A O 1
ATOM 670 N N . ASN A 1 86 ? -1.062 -19.894 18.961 1.00 55.78 86 ASN A N 1
ATOM 671 C CA . ASN A 1 86 ? -0.699 -20.698 17.793 1.00 55.78 86 ASN A CA 1
ATOM 672 C C . ASN A 1 86 ? -0.761 -19.966 16.440 1.00 55.78 86 ASN A C 1
ATOM 674 O O . ASN A 1 86 ? -0.659 -20.631 15.408 1.00 55.78 86 ASN A O 1
ATOM 678 N N . GLN A 1 87 ? -0.927 -18.635 16.390 1.00 62.41 87 GLN A N 1
ATOM 679 C CA . GLN A 1 87 ? -0.874 -17.920 15.103 1.00 62.41 87 GLN A CA 1
ATOM 680 C C . GLN A 1 87 ? 0.390 -17.082 14.932 1.00 62.41 87 GLN A C 1
ATOM 682 O O . GLN A 1 87 ? 1.050 -16.656 15.879 1.00 62.41 87 GLN A O 1
ATOM 687 N N . LYS A 1 88 ? 0.724 -16.856 13.661 1.00 73.88 88 LYS A N 1
ATOM 688 C CA . LYS A 1 88 ? 1.821 -15.995 13.239 1.00 73.88 88 LYS A CA 1
ATOM 689 C C . LYS A 1 88 ? 1.629 -14.603 13.836 1.00 73.88 88 LYS A C 1
ATOM 691 O O . LYS A 1 88 ? 0.542 -14.037 13.761 1.00 73.88 88 LYS A O 1
ATOM 696 N N . GLN A 1 89 ? 2.709 -14.053 14.383 1.00 79.56 89 GLN A N 1
ATOM 697 C CA . GLN A 1 89 ? 2.709 -12.710 14.940 1.00 79.56 89 GLN A CA 1
ATOM 698 C C . GLN A 1 89 ? 2.176 -11.705 13.894 1.00 79.56 89 GLN A C 1
ATOM 700 O O . GLN A 1 89 ? 2.642 -11.752 12.747 1.00 79.56 89 GLN A O 1
ATOM 705 N N . PRO A 1 90 ? 1.227 -10.814 14.255 1.00 84.50 90 PRO A N 1
ATOM 706 C CA . PRO A 1 90 ? 0.673 -9.838 13.320 1.00 84.50 90 PRO A CA 1
ATOM 707 C C . PRO A 1 90 ? 1.779 -9.005 12.678 1.00 84.50 90 PRO A C 1
ATOM 709 O O . PRO A 1 90 ? 2.839 -8.816 13.264 1.00 84.50 90 PRO A O 1
ATOM 712 N N . SER A 1 91 ? 1.561 -8.452 11.495 1.00 89.94 91 SER A N 1
ATOM 713 C CA . SER A 1 91 ? 2.440 -7.450 10.892 1.00 89.94 91 SER A CA 1
ATOM 714 C C . SER A 1 91 ? 2.239 -6.077 11.540 1.00 89.94 91 SER A C 1
ATOM 716 O O . SER A 1 91 ? 1.250 -5.813 12.228 1.00 89.94 91 SER A O 1
ATOM 718 N N . SER A 1 92 ? 3.185 -5.159 11.324 1.00 90.81 92 SER A N 1
ATOM 719 C CA . SER A 1 92 ? 3.044 -3.776 11.804 1.00 90.81 92 SER A CA 1
ATOM 720 C C . SER A 1 92 ? 1.857 -3.054 11.157 1.00 90.81 92 SER A C 1
ATOM 722 O O . SER A 1 92 ? 1.240 -2.212 11.803 1.00 90.81 92 SER A O 1
ATOM 724 N N . VAL A 1 93 ? 1.521 -3.401 9.906 1.00 89.38 93 VAL A N 1
ATOM 725 C CA . VAL A 1 93 ? 0.350 -2.857 9.202 1.00 89.38 93 VAL A CA 1
ATOM 726 C C . VAL A 1 93 ? -0.929 -3.327 9.882 1.00 89.38 93 VAL A C 1
ATOM 728 O O . VAL A 1 93 ? -1.734 -2.489 10.262 1.00 89.38 93 VAL A O 1
ATOM 731 N N . GLU A 1 94 ? -1.074 -4.631 10.122 1.00 87.38 94 GLU A N 1
ATOM 732 C CA . GLU A 1 94 ? -2.241 -5.185 10.826 1.00 87.38 94 GLU A CA 1
ATOM 733 C C . GLU A 1 94 ? -2.381 -4.580 12.229 1.00 87.38 94 GLU A C 1
ATOM 735 O O . GLU A 1 94 ? -3.447 -4.092 12.589 1.00 87.38 94 GLU A O 1
ATOM 740 N N . THR A 1 95 ? -1.281 -4.508 12.985 1.00 90.31 95 THR A N 1
ATOM 741 C CA . THR A 1 95 ? -1.268 -3.934 14.342 1.00 90.31 95 THR A CA 1
ATOM 742 C C . THR A 1 95 ? -1.738 -2.474 14.350 1.00 90.31 95 THR A C 1
ATOM 744 O O . THR A 1 95 ? -2.603 -2.093 15.141 1.00 90.31 95 THR A O 1
ATOM 747 N N . LEU A 1 96 ? -1.182 -1.636 13.467 1.00 91.81 96 LEU A N 1
ATOM 748 C CA . LEU A 1 96 ? -1.537 -0.217 13.398 1.00 91.81 96 LEU A CA 1
ATOM 749 C C . LEU A 1 96 ? -2.952 -0.004 12.863 1.00 91.81 96 LEU A C 1
ATOM 751 O O . LEU A 1 96 ? -3.671 0.838 13.396 1.00 91.81 96 LEU A O 1
ATOM 755 N N . SER A 1 97 ? -3.366 -0.762 11.849 1.00 89.00 97 SER A N 1
ATOM 756 C CA . SER A 1 97 ? -4.718 -0.691 11.299 1.00 89.00 97 SER A CA 1
ATOM 757 C C . SER A 1 97 ? -5.764 -1.049 12.351 1.00 89.00 97 SER A C 1
ATOM 759 O O . SER A 1 97 ? -6.702 -0.278 12.539 1.00 89.00 97 SER A O 1
ATOM 761 N N . THR A 1 98 ? -5.563 -2.128 13.114 1.00 86.88 98 THR A N 1
ATOM 762 C CA . THR A 1 98 ? -6.440 -2.505 14.235 1.00 86.88 98 THR A CA 1
ATOM 763 C C . THR A 1 98 ? -6.462 -1.431 15.322 1.00 86.88 98 THR A C 1
ATOM 765 O O . THR A 1 98 ? -7.526 -1.054 15.818 1.00 86.88 98 THR A O 1
ATOM 768 N N . PHE A 1 99 ? -5.306 -0.868 15.680 1.00 88.81 99 PHE A N 1
ATOM 769 C CA . PHE A 1 99 ? -5.252 0.206 16.670 1.00 88.81 99 PHE A CA 1
ATOM 770 C C . PHE A 1 99 ? -6.008 1.466 16.217 1.00 88.81 99 PHE A C 1
ATOM 772 O O . PHE A 1 99 ? -6.800 2.017 16.978 1.00 88.81 99 PHE A O 1
ATOM 779 N N . ILE A 1 100 ? -5.795 1.926 14.982 1.00 89.94 100 ILE A N 1
ATOM 780 C CA . ILE A 1 100 ? -6.489 3.105 14.442 1.00 89.94 100 ILE A CA 1
ATOM 781 C C . ILE A 1 100 ? -7.991 2.837 14.368 1.00 89.94 100 ILE A C 1
ATOM 783 O O . ILE A 1 100 ? -8.781 3.682 14.784 1.00 89.94 100 ILE A O 1
ATOM 787 N N . TRP A 1 101 ? -8.373 1.645 13.911 1.00 86.44 101 TRP A N 1
ATOM 788 C CA . TRP A 1 101 ? -9.759 1.216 13.817 1.00 86.44 101 TRP A CA 1
ATOM 789 C C . TRP A 1 101 ? -10.490 1.256 15.157 1.00 86.44 101 TRP A C 1
ATOM 791 O O . TRP A 1 101 ? -11.527 1.897 15.285 1.00 86.44 101 TRP A O 1
ATOM 801 N N . THR A 1 102 ? -9.923 0.622 16.185 1.00 84.75 102 THR A N 1
ATOM 802 C CA . THR A 1 102 ? -10.541 0.583 17.521 1.00 84.75 102 THR A CA 1
ATOM 803 C C . THR A 1 102 ? -10.759 1.982 18.095 1.00 84.75 102 THR A C 1
ATOM 805 O O . THR A 1 102 ? -11.756 2.226 18.772 1.00 84.75 102 THR A O 1
ATOM 808 N N . ARG A 1 103 ? -9.860 2.931 17.804 1.00 88.00 103 ARG A N 1
ATOM 809 C CA . ARG A 1 103 ? -10.030 4.338 18.191 1.00 88.00 103 ARG A CA 1
ATOM 810 C C . ARG A 1 103 ? -11.065 5.061 17.349 1.00 88.00 103 ARG A C 1
ATOM 812 O O . ARG A 1 103 ? -11.803 5.862 17.912 1.00 88.00 103 ARG A O 1
ATOM 819 N N . PHE A 1 104 ? -11.110 4.787 16.049 1.00 86.38 104 PHE A N 1
ATOM 820 C CA . PHE A 1 104 ? -12.105 5.348 15.146 1.00 86.38 104 PHE A CA 1
ATOM 821 C C . PHE A 1 104 ? -13.512 4.972 15.615 1.00 86.38 104 PHE A C 1
ATOM 823 O O . PHE A 1 104 ? -14.252 5.867 16.018 1.00 86.38 104 PHE A O 1
ATOM 830 N N . VAL A 1 105 ? -13.802 3.673 15.745 1.00 82.88 105 VAL A N 1
ATOM 831 C CA . VAL A 1 105 ? -15.125 3.180 16.164 1.00 82.88 105 VAL A CA 1
ATOM 832 C C . VAL A 1 105 ? -15.534 3.718 17.540 1.00 82.88 105 VAL A C 1
ATOM 834 O O . VAL A 1 105 ? -16.683 4.103 17.765 1.00 82.88 105 VAL A O 1
ATOM 837 N N . ALA A 1 106 ? -14.589 3.776 18.487 1.00 84.31 106 ALA A N 1
ATOM 838 C CA . ALA A 1 106 ? -14.860 4.282 19.833 1.00 84.31 106 ALA A CA 1
ATOM 839 C C . ALA A 1 106 ? -15.321 5.752 19.843 1.00 84.31 106 ALA A C 1
ATOM 841 O O . ALA A 1 106 ? -16.012 6.169 20.777 1.00 84.31 106 ALA A O 1
ATOM 842 N N . VAL A 1 107 ? -14.929 6.534 18.832 1.00 86.31 107 VAL A N 1
ATOM 843 C CA . VAL A 1 107 ? -15.283 7.952 18.689 1.00 86.31 107 VAL A CA 1
ATOM 844 C C . VAL A 1 107 ? -16.512 8.143 17.802 1.00 86.31 107 VAL A C 1
ATOM 846 O O . VAL A 1 107 ? -17.297 9.048 18.077 1.00 86.31 107 VAL A O 1
ATOM 849 N N . THR A 1 108 ? -16.692 7.326 16.762 1.00 79.81 108 THR A N 1
ATOM 850 C CA . THR A 1 108 ? -17.740 7.530 15.754 1.00 79.81 108 THR A CA 1
ATOM 851 C C . THR A 1 108 ? -19.115 7.038 16.180 1.00 79.81 108 THR A C 1
ATOM 853 O O . THR A 1 108 ? -20.077 7.661 15.748 1.00 79.81 108 THR A O 1
ATOM 856 N N . LYS A 1 109 ? -19.226 6.017 17.054 1.00 66.75 109 LYS A N 1
ATOM 857 C CA . LYS A 1 109 ? -20.504 5.463 17.577 1.00 66.75 109 LYS A CA 1
ATOM 858 C C . LYS A 1 109 ? -21.656 5.527 16.557 1.00 66.75 109 LYS A C 1
ATOM 860 O O . LYS A 1 109 ? -22.745 6.001 16.880 1.00 66.75 109 LYS A O 1
ATOM 865 N N . ASP A 1 110 ? -21.383 5.128 15.321 1.00 62.56 110 ASP A N 1
ATOM 866 C CA . ASP A 1 110 ? -22.321 5.315 14.223 1.00 62.56 110 ASP A CA 1
ATOM 867 C C . ASP A 1 110 ? -23.305 4.136 14.170 1.00 62.56 110 ASP A C 1
ATOM 869 O O . ASP A 1 110 ? -22.902 2.974 14.219 1.00 62.56 110 ASP A O 1
ATOM 873 N N . GLU A 1 111 ? -24.604 4.432 14.090 1.00 58.78 111 GLU A N 1
ATOM 874 C CA . GLU A 1 111 ? -25.672 3.428 13.951 1.00 58.78 111 GLU A CA 1
ATOM 875 C C . GLU A 1 111 ? -25.993 3.123 12.472 1.00 58.78 111 GLU A C 1
ATOM 877 O O . GLU A 1 111 ? -26.912 2.359 12.174 1.00 58.78 111 GLU A O 1
ATOM 882 N N . SER A 1 112 ? -25.246 3.707 11.525 1.00 62.47 112 SER A N 1
ATOM 883 C CA . SER A 1 112 ? -25.529 3.636 10.083 1.00 62.47 112 SER A CA 1
ATOM 884 C C . SER A 1 112 ? -25.178 2.302 9.396 1.00 62.47 112 SER A C 1
ATOM 886 O O . SER A 1 112 ? -25.548 2.093 8.237 1.00 62.47 112 SER A O 1
ATOM 888 N N . GLY A 1 113 ? -24.520 1.367 10.091 1.00 63.47 113 GLY A N 1
ATOM 889 C CA . GLY A 1 113 ? -24.199 0.029 9.584 1.00 63.47 113 GLY A CA 1
ATOM 890 C C . GLY A 1 113 ? -22.805 -0.459 9.993 1.00 63.47 113 GLY A C 1
ATOM 891 O O . GLY A 1 113 ? -22.092 0.234 10.713 1.00 63.47 113 GLY A O 1
ATOM 892 N N . PRO A 1 114 ? -22.392 -1.666 9.559 1.00 66.69 114 PRO A N 1
ATOM 893 C CA . PRO A 1 114 ? -21.076 -2.189 9.896 1.00 66.69 114 PRO A CA 1
ATOM 894 C C . PRO A 1 114 ? -19.994 -1.358 9.205 1.00 66.69 114 PRO A C 1
ATOM 896 O O . PRO A 1 114 ? -19.920 -1.314 7.971 1.00 66.69 114 PRO A O 1
ATOM 899 N N . GLU A 1 115 ? -19.142 -0.720 10.002 1.00 77.94 115 GLU A N 1
ATOM 900 C CA . GLU A 1 115 ? -17.981 -0.017 9.481 1.00 77.94 115 GLU A CA 1
ATOM 901 C C . GLU A 1 115 ? -17.049 -1.037 8.779 1.00 77.94 115 GLU A C 1
ATOM 903 O O . GLU A 1 115 ? -16.820 -2.151 9.263 1.00 77.94 115 GLU A O 1
ATOM 908 N N . LYS A 1 116 ? -16.501 -0.667 7.613 1.00 81.62 116 LYS A N 1
ATOM 909 C CA . LYS A 1 116 ? -15.626 -1.530 6.800 1.00 81.62 116 LYS A CA 1
ATOM 910 C C . LYS A 1 116 ? -14.225 -0.951 6.704 1.00 81.62 116 LYS A C 1
ATOM 912 O O . LYS A 1 116 ? -14.057 0.255 6.540 1.00 81.62 116 LYS A O 1
ATOM 917 N N . LEU A 1 117 ? -13.230 -1.827 6.698 1.00 84.62 117 LEU A N 1
ATOM 918 C CA . LEU A 1 117 ? -11.838 -1.471 6.475 1.00 84.62 117 LEU A CA 1
ATOM 919 C C . LEU A 1 117 ? -11.393 -1.962 5.097 1.00 84.62 117 LEU A C 1
ATOM 921 O O . LEU A 1 117 ? -11.541 -3.139 4.774 1.00 84.62 117 LEU A O 1
ATOM 925 N N . LEU A 1 118 ? -10.883 -1.047 4.274 1.00 86.38 118 LEU A N 1
ATOM 926 C CA . LEU A 1 118 ? -10.427 -1.334 2.917 1.00 86.38 118 LEU A CA 1
ATOM 927 C C . LEU A 1 118 ? -8.900 -1.284 2.866 1.00 86.38 118 LEU A C 1
ATOM 929 O O . LEU A 1 118 ? -8.286 -0.305 3.290 1.00 86.38 118 LEU A O 1
ATOM 933 N N . TYR A 1 119 ? -8.298 -2.315 2.286 1.00 86.62 119 TYR A N 1
ATOM 934 C CA . TYR A 1 119 ? -6.859 -2.440 2.102 1.00 86.62 119 TYR A CA 1
ATOM 935 C C . TYR A 1 119 ? -6.520 -2.575 0.626 1.00 86.62 119 TYR A C 1
ATOM 937 O O . TYR A 1 119 ? -7.137 -3.358 -0.092 1.00 86.62 119 TYR A O 1
ATOM 945 N N . THR A 1 120 ? -5.487 -1.865 0.180 1.00 88.88 120 THR A N 1
ATOM 946 C CA . THR A 1 120 ? -4.898 -2.083 -1.142 1.00 88.88 120 THR A CA 1
ATOM 947 C C . THR A 1 120 ? -3.762 -3.092 -1.040 1.00 88.88 120 THR A C 1
ATOM 949 O O . THR A 1 120 ? -2.841 -2.969 -0.233 1.00 88.88 120 THR A O 1
ATOM 952 N N . VAL A 1 121 ? -3.829 -4.126 -1.870 1.00 89.88 121 VAL A N 1
ATOM 953 C CA . VAL A 1 121 ? -2.915 -5.266 -1.839 1.00 89.88 121 VAL A CA 1
ATOM 954 C C . VAL A 1 121 ? -2.112 -5.291 -3.131 1.00 89.88 121 VAL A C 1
ATOM 956 O O . VAL A 1 121 ? -2.684 -5.399 -4.210 1.00 89.88 121 VAL A O 1
ATOM 959 N N . ASN A 1 122 ? -0.782 -5.223 -3.032 1.00 92.56 122 ASN A N 1
ATOM 960 C CA . ASN A 1 122 ? 0.104 -5.323 -4.197 1.00 92.56 122 ASN A CA 1
ATOM 961 C C . ASN A 1 122 ? -0.009 -6.714 -4.845 1.00 92.56 122 ASN A C 1
ATOM 963 O O . ASN A 1 122 ? 0.314 -7.717 -4.203 1.00 92.56 122 ASN A O 1
ATOM 967 N N . LEU A 1 123 ? -0.430 -6.785 -6.109 1.00 92.56 123 LEU A N 1
ATOM 968 C CA . LEU A 1 123 ? -0.599 -8.055 -6.817 1.00 92.56 123 LEU A CA 1
ATOM 969 C C . LEU A 1 123 ? 0.703 -8.604 -7.395 1.00 92.56 123 LEU A C 1
ATOM 971 O O . LEU A 1 123 ? 0.784 -9.803 -7.610 1.00 92.56 123 LEU A O 1
ATOM 975 N N . ARG A 1 124 ? 1.738 -7.779 -7.586 1.00 92.88 124 ARG A N 1
ATOM 976 C CA . ARG A 1 124 ? 3.002 -8.212 -8.211 1.00 92.88 124 ARG A CA 1
ATOM 977 C C . ARG A 1 124 ? 3.615 -9.482 -7.595 1.00 92.88 124 ARG A C 1
ATOM 979 O O . ARG A 1 124 ? 3.883 -10.411 -8.344 1.00 92.88 124 ARG A O 1
ATOM 986 N N . PRO A 1 125 ? 3.786 -9.601 -6.263 1.00 94.38 125 PRO A N 1
ATOM 987 C CA . PRO A 1 125 ? 4.321 -10.829 -5.665 1.00 94.38 125 PRO A CA 1
ATOM 988 C C . PRO A 1 125 ? 3.300 -11.978 -5.578 1.00 94.38 125 PRO A C 1
ATOM 990 O O . PRO A 1 125 ? 3.623 -13.024 -5.028 1.00 94.38 125 PRO A O 1
ATOM 993 N N . ARG A 1 126 ? 2.056 -11.767 -6.029 1.00 91.44 126 ARG A N 1
ATOM 994 C CA . ARG A 1 126 ? 0.913 -12.684 -5.873 1.00 91.44 126 ARG A CA 1
ATOM 995 C C . ARG A 1 126 ? 0.391 -13.236 -7.204 1.00 91.44 126 ARG A C 1
ATOM 997 O O . ARG A 1 126 ? -0.591 -13.968 -7.199 1.00 91.44 126 ARG A O 1
ATOM 1004 N N . THR A 1 127 ? 1.002 -12.872 -8.326 1.00 89.12 127 THR A N 1
ATOM 1005 C CA . THR A 1 127 ? 0.740 -13.488 -9.631 1.00 89.12 127 THR A CA 1
ATOM 1006 C C . THR A 1 127 ? 1.582 -14.749 -9.807 1.00 89.12 127 THR A C 1
ATOM 1008 O O . THR A 1 127 ? 2.620 -14.895 -9.161 1.00 89.12 127 THR A O 1
ATOM 1011 N N . ASP A 1 128 ? 1.169 -15.626 -10.721 1.00 88.38 128 ASP A N 1
ATOM 1012 C CA . ASP A 1 128 ? 1.968 -16.764 -11.178 1.00 88.38 128 ASP A CA 1
ATOM 1013 C C . ASP A 1 128 ? 2.246 -16.626 -12.690 1.00 88.38 128 ASP A C 1
ATOM 1015 O O . ASP A 1 128 ? 1.308 -16.734 -13.485 1.00 88.38 128 ASP A O 1
ATOM 1019 N N . PRO A 1 129 ? 3.490 -16.308 -13.105 1.00 90.62 129 PRO A N 1
ATOM 1020 C CA . PRO A 1 129 ? 4.664 -16.058 -12.263 1.00 90.62 129 PRO A CA 1
ATOM 1021 C C . PRO A 1 129 ? 4.612 -14.690 -11.542 1.00 90.62 129 PRO A C 1
ATOM 1023 O O . PRO A 1 129 ? 3.914 -13.770 -12.001 1.00 90.62 129 PRO A O 1
ATOM 1026 N N . PRO A 1 130 ? 5.371 -14.502 -10.441 1.00 92.31 130 PRO A N 1
ATOM 1027 C CA . PRO A 1 130 ? 5.483 -13.210 -9.765 1.00 92.31 130 PRO A CA 1
ATOM 1028 C C . PRO A 1 130 ? 6.006 -12.120 -10.705 1.00 92.31 130 PRO A C 1
ATOM 1030 O O . PRO A 1 130 ? 6.997 -12.316 -11.407 1.00 92.31 130 PRO A O 1
ATOM 1033 N N . GLN A 1 131 ? 5.354 -10.960 -10.705 1.00 91.56 131 GLN A N 1
ATOM 1034 C CA . GLN A 1 131 ? 5.782 -9.814 -11.503 1.00 91.56 131 GLN A CA 1
ATOM 1035 C C . GLN A 1 131 ? 6.918 -9.041 -10.816 1.00 91.56 131 GLN A C 1
ATOM 1037 O O . GLN A 1 131 ? 6.902 -8.871 -9.589 1.00 91.56 131 GLN A O 1
ATOM 1042 N N . PRO A 1 132 ? 7.870 -8.486 -11.585 1.00 91.06 132 PRO A N 1
ATOM 1043 C CA . PRO A 1 132 ? 8.907 -7.628 -11.033 1.00 91.06 132 PRO A CA 1
ATOM 1044 C C . PRO A 1 132 ? 8.317 -6.314 -10.510 1.00 91.06 132 PRO A C 1
ATOM 1046 O O . PRO A 1 132 ? 7.277 -5.839 -10.973 1.00 91.06 132 PRO A O 1
ATOM 1049 N N . GLN A 1 133 ? 9.007 -5.679 -9.559 1.00 90.50 133 GLN A N 1
ATOM 1050 C CA . GLN A 1 133 ? 8.587 -4.379 -9.013 1.00 90.50 133 GLN A CA 1
ATOM 1051 C C . GLN A 1 133 ? 8.544 -3.280 -10.084 1.00 90.50 133 GLN A C 1
ATOM 1053 O O . GLN A 1 133 ? 7.747 -2.352 -9.969 1.00 90.50 133 GLN A O 1
ATOM 1058 N N . SER A 1 134 ? 9.359 -3.419 -11.132 1.00 89.94 134 SER A N 1
ATOM 1059 C CA . SER A 1 134 ? 9.408 -2.552 -12.311 1.00 89.94 134 SER A CA 1
ATOM 1060 C C . SER A 1 134 ? 8.182 -2.681 -13.229 1.00 89.94 134 SER A C 1
ATOM 1062 O O . SER A 1 134 ? 8.012 -1.849 -14.120 1.00 89.94 134 SER A O 1
ATOM 1064 N N . SER A 1 135 ? 7.285 -3.653 -13.005 1.00 91.75 135 SER A N 1
ATOM 1065 C CA . SER A 1 135 ? 6.012 -3.748 -13.735 1.00 91.75 135 SER A CA 1
ATOM 1066 C C . SER A 1 135 ? 5.150 -2.517 -13.486 1.00 91.75 135 SER A C 1
ATOM 1068 O O . SER A 1 135 ? 4.691 -2.270 -12.364 1.00 91.75 135 SER A O 1
ATOM 1070 N N . PHE A 1 136 ? 4.929 -1.746 -14.542 1.00 91.62 136 PHE A N 1
ATOM 1071 C CA . PHE A 1 136 ? 4.284 -0.448 -14.497 1.00 91.62 136 PHE A CA 1
ATOM 1072 C C . PHE A 1 136 ? 2.780 -0.567 -14.739 1.00 91.62 136 PHE A C 1
ATOM 1074 O O . PHE A 1 136 ? 2.331 -1.253 -15.657 1.00 91.62 136 PHE A O 1
ATOM 1081 N N . GLY A 1 137 ? 1.995 0.148 -13.937 1.00 89.75 137 GLY A N 1
ATOM 1082 C CA . G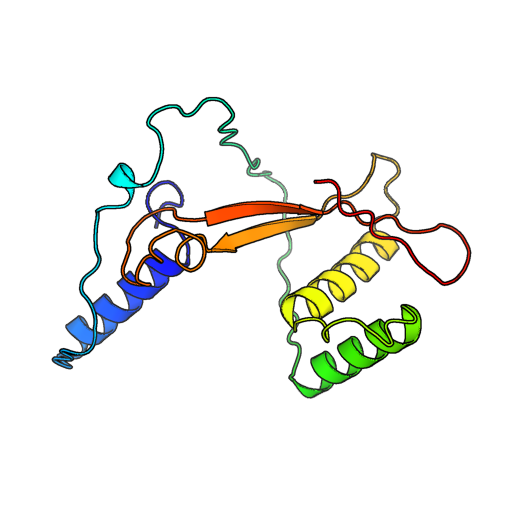LY A 1 137 ? 0.545 0.232 -14.081 1.00 89.75 137 GLY A CA 1
ATOM 1083 C C . GLY A 1 137 ? -0.186 0.016 -12.762 1.00 89.75 137 GLY A C 1
ATOM 1084 O O . GLY A 1 137 ? 0.384 0.159 -11.682 1.00 89.75 137 GLY A O 1
ATOM 1085 N N . ASN A 1 138 ? -1.475 -0.304 -12.847 1.00 89.31 138 ASN A N 1
ATOM 1086 C CA . ASN A 1 138 ? -2.305 -0.632 -11.691 1.00 89.31 138 ASN A CA 1
ATOM 1087 C C . ASN A 1 138 ? -2.305 -2.146 -11.459 1.00 89.31 138 ASN A C 1
ATOM 1089 O O . ASN A 1 138 ? -3.078 -2.863 -12.087 1.00 89.31 138 ASN A O 1
ATOM 1093 N N . LEU A 1 139 ? -1.431 -2.634 -10.573 1.00 90.31 139 LEU A N 1
ATOM 1094 C CA . LEU A 1 139 ? -1.371 -4.048 -10.186 1.00 90.31 139 LEU A CA 1
ATOM 1095 C C . LEU A 1 139 ? -1.669 -4.171 -8.690 1.00 90.31 139 LEU A C 1
ATOM 1097 O O . LEU A 1 139 ? -0.802 -4.517 -7.880 1.00 90.31 139 LEU A O 1
ATOM 1101 N N . PHE A 1 140 ? -2.909 -3.870 -8.316 1.00 88.94 140 PHE A N 1
ATOM 1102 C CA . PHE A 1 140 ? -3.395 -4.026 -6.952 1.00 88.94 140 PHE A CA 1
ATOM 1103 C C . PHE A 1 140 ? -4.808 -4.607 -6.929 1.00 88.94 140 PHE A C 1
ATOM 1105 O O . PHE A 1 140 ? -5.557 -4.487 -7.894 1.00 88.94 140 PHE A O 1
ATOM 1112 N N . SER A 1 141 ? -5.164 -5.222 -5.806 1.00 86.81 141 SER A N 1
ATOM 1113 C CA . SER A 1 141 ? -6.536 -5.611 -5.485 1.00 86.81 141 SER A CA 1
ATOM 1114 C C . SER A 1 141 ? -6.979 -4.919 -4.201 1.00 86.81 141 SER A C 1
ATOM 1116 O O . SER A 1 141 ? -6.147 -4.417 -3.439 1.00 86.81 141 SER A O 1
ATOM 1118 N N . ILE A 1 142 ? -8.287 -4.871 -3.975 1.00 86.44 142 ILE A N 1
ATOM 1119 C CA . ILE A 1 142 ? -8.884 -4.304 -2.771 1.00 86.44 142 ILE A CA 1
ATOM 1120 C C . ILE A 1 142 ? -9.383 -5.459 -1.915 1.00 86.44 142 ILE A C 1
ATOM 1122 O O . ILE A 1 142 ? -10.249 -6.220 -2.337 1.00 86.44 142 ILE A O 1
ATOM 1126 N N . ALA A 1 143 ? -8.834 -5.577 -0.712 1.00 87.75 143 ALA A N 1
ATOM 1127 C CA . ALA A 1 143 ? -9.349 -6.467 0.315 1.00 87.75 143 ALA A CA 1
ATOM 1128 C C . ALA A 1 143 ? -10.243 -5.663 1.262 1.00 87.75 143 ALA A C 1
ATOM 1130 O O . ALA A 1 143 ? -9.896 -4.547 1.650 1.00 87.75 143 ALA A O 1
ATOM 1131 N N . ILE A 1 144 ? -11.392 -6.225 1.626 1.00 85.38 144 ILE A N 1
ATOM 1132 C CA . ILE A 1 144 ? -12.346 -5.599 2.542 1.00 85.38 144 ILE A CA 1
ATOM 1133 C C . ILE A 1 144 ? -12.446 -6.474 3.784 1.00 85.38 144 ILE A C 1
ATOM 1135 O O . ILE A 1 144 ? -12.642 -7.681 3.683 1.00 85.38 144 ILE A O 1
ATOM 1139 N N . THR A 1 145 ? -12.337 -5.861 4.955 1.00 83.25 145 THR A N 1
ATOM 1140 C CA . THR A 1 145 ? -12.536 -6.523 6.243 1.00 83.25 145 THR A CA 1
ATOM 1141 C C . THR A 1 145 ? -13.675 -5.840 6.980 1.00 83.25 145 THR A C 1
ATOM 1143 O O . THR A 1 145 ? -13.736 -4.612 7.038 1.00 83.25 145 THR A O 1
ATOM 1146 N N . ILE A 1 146 ? -14.579 -6.639 7.546 1.00 81.25 146 ILE A N 1
ATOM 1147 C CA . ILE A 1 146 ? -15.669 -6.168 8.401 1.00 81.25 146 ILE A CA 1
ATOM 1148 C C . ILE A 1 146 ? -15.384 -6.687 9.812 1.00 81.25 146 ILE A C 1
ATOM 1150 O O . ILE A 1 146 ? -15.685 -7.843 10.110 1.00 81.25 146 ILE A O 1
ATOM 1154 N N . PRO A 1 147 ? -14.727 -5.889 10.662 1.00 70.62 147 PRO A N 1
ATOM 1155 C CA . PRO A 1 147 ? -14.407 -6.314 12.015 1.00 70.62 147 PRO A CA 1
ATOM 1156 C C . PRO A 1 147 ? -15.679 -6.352 12.866 1.00 70.62 147 PRO A C 1
ATOM 1158 O O . PRO A 1 147 ? -16.410 -5.369 12.976 1.00 70.62 147 PRO A O 1
ATOM 1161 N N . ILE A 1 148 ? -15.935 -7.500 13.486 1.00 66.81 148 ILE A N 1
ATOM 1162 C CA . ILE A 1 148 ? -17.063 -7.682 14.396 1.00 66.81 148 ILE A CA 1
ATOM 1163 C C . ILE A 1 148 ? -16.608 -7.228 15.784 1.00 66.81 148 ILE A C 1
ATOM 1165 O O . ILE A 1 148 ? -15.828 -7.910 16.446 1.00 66.81 148 ILE A O 1
ATOM 1169 N N . LEU A 1 149 ? -17.087 -6.069 16.236 1.00 58.03 149 LEU A N 1
ATOM 1170 C CA . LEU A 1 149 ? -16.905 -5.650 17.623 1.00 58.03 149 LEU A CA 1
ATOM 1171 C C . LEU A 1 149 ? -17.958 -6.339 18.482 1.00 58.03 149 LEU A C 1
ATOM 1173 O O . LEU A 1 149 ? -19.138 -5.990 18.437 1.00 58.03 149 LEU A O 1
ATOM 1177 N N . LYS A 1 150 ? -17.537 -7.320 19.279 1.00 48.31 150 LYS A N 1
ATOM 1178 C CA . LYS A 1 150 ? -18.409 -7.889 20.304 1.00 48.31 150 LYS A CA 1
ATOM 1179 C C . LYS A 1 150 ? -18.748 -6.805 21.319 1.00 48.31 150 LYS A C 1
ATOM 1181 O O . LYS A 1 150 ? -17.879 -6.242 21.981 1.00 48.31 150 LYS A O 1
ATOM 1186 N N . THR A 1 151 ? -20.028 -6.460 21.380 1.00 38.91 151 THR A N 1
ATOM 1187 C CA . THR A 1 151 ? -20.545 -5.503 22.351 1.00 38.91 151 THR A CA 1
ATOM 1188 C C . THR A 1 151 ? -20.731 -6.238 23.670 1.00 38.91 151 THR A C 1
ATOM 1190 O O . THR A 1 151 ? -21.668 -7.017 23.819 1.00 38.91 151 THR A O 1
ATOM 1193 N N . GLY A 1 152 ? -19.821 -5.997 24.608 1.00 42.47 152 GLY A N 1
ATOM 1194 C CA . GLY A 1 152 ? -19.845 -6.619 25.926 1.00 42.47 152 GLY A CA 1
ATOM 1195 C C . GLY A 1 152 ? -18.872 -7.785 26.012 1.00 42.47 152 GLY A C 1
ATOM 1196 O O . GLY A 1 152 ? -19.128 -8.861 25.486 1.00 42.47 152 GLY A O 1
ATOM 1197 N N . ASP A 1 153 ? -17.801 -7.530 26.747 1.00 33.34 153 ASP A N 1
ATOM 1198 C CA . ASP A 1 153 ? -16.775 -8.477 27.163 1.00 33.34 153 ASP A CA 1
ATOM 1199 C C . ASP A 1 153 ? -15.697 -8.844 26.135 1.00 33.34 153 ASP A C 1
ATOM 1201 O O . ASP A 1 153 ? -15.898 -8.933 24.923 1.00 33.34 153 ASP A O 1
ATOM 1205 N N . GLU A 1 154 ? -14.502 -8.984 26.686 1.00 42.25 154 GLU A N 1
ATOM 1206 C CA . GLU A 1 154 ? -13.261 -9.335 26.022 1.00 42.25 154 GLU A CA 1
ATOM 1207 C C . GLU A 1 154 ? -13.428 -10.617 25.183 1.00 42.25 154 GLU A C 1
ATOM 1209 O O . GLU A 1 154 ? -13.898 -11.644 25.667 1.00 42.25 154 GLU A O 1
ATOM 1214 N N . GLY A 1 155 ? -13.003 -10.581 23.916 1.00 36.62 155 GLY A N 1
ATOM 1215 C CA . GLY A 1 155 ? -12.667 -11.802 23.183 1.00 36.62 155 GLY A CA 1
ATOM 1216 C C . GLY A 1 155 ? -13.498 -12.151 21.942 1.00 36.62 155 GLY A C 1
ATOM 1217 O O . GLY A 1 155 ? -14.638 -12.608 22.008 1.00 36.62 155 GLY A O 1
ATOM 1218 N N . GLN A 1 156 ? -12.768 -12.174 20.821 1.00 41.31 156 GLN A N 1
ATOM 1219 C CA . GLN A 1 156 ? -12.826 -13.159 19.726 1.00 41.31 156 GLN A CA 1
ATOM 1220 C C . GLN A 1 156 ? -13.771 -12.932 18.538 1.00 41.31 156 GLN A C 1
ATOM 1222 O O . GLN A 1 156 ? -14.964 -12.703 18.701 1.00 41.31 156 GLN A O 1
ATOM 1227 N N . GLY A 1 157 ? -13.244 -13.238 17.346 1.00 32.25 157 GLY A N 1
ATOM 1228 C CA . GLY A 1 157 ? -13.991 -13.898 16.272 1.00 32.25 157 GLY A CA 1
ATOM 1229 C C . GLY A 1 157 ? -13.892 -13.228 14.903 1.00 32.25 157 GLY A C 1
ATOM 1230 O O . GLY A 1 157 ? -14.831 -12.554 14.495 1.00 32.25 157 GLY A O 1
ATOM 1231 N N . LEU A 1 158 ? -12.805 -13.464 14.162 1.00 36.91 158 LEU A N 1
ATOM 1232 C CA . LEU A 1 158 ? -12.785 -13.248 12.713 1.00 36.91 158 LEU A CA 1
ATOM 1233 C C . LEU A 1 158 ? -13.139 -14.567 12.020 1.00 36.91 158 LEU A C 1
ATOM 1235 O O . LEU A 1 158 ? -12.374 -15.528 12.069 1.00 36.91 158 LEU A O 1
ATOM 1239 N N . VAL A 1 159 ? -14.311 -14.609 11.389 1.00 31.69 159 VAL A N 1
ATOM 1240 C CA . VAL A 1 159 ? -14.653 -15.644 10.410 1.00 31.69 159 VAL A CA 1
ATOM 1241 C C . VAL A 1 159 ? -14.068 -15.191 9.078 1.00 31.69 159 VAL A C 1
ATOM 1243 O O . VAL A 1 159 ? -14.511 -14.198 8.504 1.00 31.69 159 VAL A O 1
ATOM 1246 N N . LEU A 1 160 ? -13.042 -15.903 8.618 1.00 34.47 160 LEU A N 1
ATOM 1247 C CA . LEU A 1 160 ? -12.629 -15.879 7.220 1.00 34.47 160 LEU A CA 1
ATOM 1248 C C . LEU A 1 160 ? -13.753 -16.536 6.417 1.00 34.47 160 LEU A C 1
ATOM 1250 O O . LEU A 1 160 ? -14.149 -17.657 6.733 1.00 34.47 160 LEU A O 1
ATOM 1254 N N . GLN A 1 161 ? -14.293 -15.823 5.434 1.00 26.83 161 GLN A N 1
ATOM 1255 C CA . GLN A 1 161 ? -15.166 -16.423 4.435 1.00 26.83 161 GLN A CA 1
ATOM 1256 C C . GLN A 1 161 ? -14.347 -16.619 3.158 1.00 26.83 161 GLN A C 1
ATOM 1258 O O . GLN A 1 161 ? -13.643 -15.694 2.744 1.00 26.83 161 GLN A O 1
ATOM 1263 N N . ASP A 1 162 ? -14.413 -17.850 2.649 1.00 30.27 162 ASP A N 1
ATOM 1264 C CA . ASP A 1 162 ? -13.694 -18.397 1.491 1.00 30.27 162 ASP A CA 1
ATOM 1265 C C . ASP A 1 162 ? -13.907 -17.623 0.179 1.00 30.27 162 ASP A C 1
ATOM 1267 O O . ASP A 1 162 ? -15.024 -17.088 -0.033 1.00 30.27 162 ASP A O 1
#

Secondary structure (DSSP, 8-state):
--TTT--HHHHHHHHHHHHHHHHT---TTSPPPB--HHHHS-S--TT-----------PPP------HHHHHHHHHHHHHHHT-TTSPPPPHHHHHHHHHHHHHHHHH---SS---EEEEEE-GGGSSSPPPTTB-S--EEEEEE-----SSSS--------

pLDDT: mean 77.93, std 16.63, range [26.83, 95.5]

Foldseek 3Di:
DDLQWFDPLLVVLVVVVVVCVVVVVPDPVRDAADACVVVQDDPDPVPDDPDPDDDPDDDDDDDDDDDPVNLVVLQVVVCVQEVPPDDDRDDSCRSVQVVVVVVVCVPCVDPPDQDKDKDKAACQVVDVVRHDSSHTGDRIDIDIDRDDDDDDDGYDDDDDDD

Radius of gyration: 20.11 Å; chains: 1; bounding box: 50×41×48 Å

Sequence (162 aa):
MSQKIADALSFFVFLKIWAVTTFGLGDDSIESPQFEAATLFPKDLSGYVPDFGITKENIITKRYVFDASMIETLRAKCVDNEGLENQKQPSSVETLSTFIWTRFVAVTKDESGPEKLLYTVNLRPRTDPPQPQSSFGNLFSIAITIPILKTGDEGQGLVLQD

InterPro domains:
  IPR023213 Chloramphenicol acetyltransferase-like domain superfamily [G3DSA:3.30.559.10] (56-159)

Organism: NCBI:txid425828